Protein AF-A0A521IAT8-F1 (afdb_monomer_lite)

pLDDT: mean 73.04, std 15.75, range [39.12, 95.38]

Sequence (95 aa):
MARGPGLILHTQITNCYSHEANSMTRILSALHENIQNQFNAAGVEIMSPAYHALRDGNTITLSNDELPQDNVAPGFRVNMQPAPPPRTENGNQPT

Secondary structure (DSSP, 8-state):
------------------S-GGGHHHHHHHHHHHHHHHHHHTT---PPP---------S-S--GGGS-TT----------PPPPPP---------

Structure (mmCIF, N/CA/C/O backbone):
data_AF-A0A521IAT8-F1
#
_entry.id   AF-A0A521IAT8-F1
#
loop_
_atom_site.group_PDB
_atom_site.id
_atom_site.type_symbol
_atom_site.label_atom_id
_atom_site.label_alt_id
_atom_site.label_comp_id
_atom_site.label_asym_id
_atom_site.label_entity_id
_atom_site.label_seq_id
_atom_site.pdbx_PDB_ins_code
_atom_site.Cartn_x
_atom_site.Cartn_y
_atom_site.Cartn_z
_atom_site.occupancy
_atom_site.B_iso_or_equiv
_atom_site.auth_seq_id
_atom_site.auth_comp_id
_atom_site.auth_asym_id
_atom_site.auth_atom_id
_atom_site.pdbx_PDB_model_num
ATOM 1 N N . MET A 1 1 ? -21.285 -22.731 19.825 1.00 39.12 1 MET A N 1
ATOM 2 C CA . MET A 1 1 ? -20.202 -21.725 19.911 1.00 39.12 1 MET A CA 1
ATOM 3 C C . MET A 1 1 ? -19.505 -21.657 18.558 1.00 39.12 1 MET A C 1
ATOM 5 O O . MET A 1 1 ? -18.659 -22.494 18.292 1.00 39.12 1 MET A O 1
ATOM 9 N N . ALA A 1 2 ? -19.893 -20.729 17.682 1.00 42.88 2 ALA A N 1
ATOM 10 C CA . ALA A 1 2 ? -19.233 -20.518 16.393 1.00 42.88 2 ALA A CA 1
ATOM 11 C C . ALA A 1 2 ? -18.518 -19.164 16.451 1.00 42.88 2 ALA A C 1
ATOM 13 O O . ALA A 1 2 ? -19.167 -18.124 16.529 1.00 42.88 2 ALA A O 1
ATOM 14 N N . ARG A 1 3 ? -17.182 -19.174 16.502 1.00 48.00 3 ARG A N 1
ATOM 15 C CA . ARG A 1 3 ? -16.393 -17.959 16.287 1.00 48.00 3 ARG A CA 1
ATOM 16 C C . ARG A 1 3 ? -16.457 -17.652 14.794 1.00 48.00 3 ARG A C 1
ATOM 18 O O . ARG A 1 3 ? -15.957 -18.441 14.000 1.00 48.00 3 ARG A O 1
ATOM 25 N N . GLY A 1 4 ? -17.131 -16.562 14.427 1.00 53.31 4 GLY A N 1
ATOM 26 C CA . GLY A 1 4 ? -17.129 -16.063 13.052 1.00 53.31 4 GLY A CA 1
ATOM 27 C C . GLY A 1 4 ? -15.701 -15.746 12.587 1.00 53.31 4 GLY A C 1
ATOM 28 O O . GLY A 1 4 ? -14.835 -15.501 13.434 1.00 53.31 4 GLY A O 1
ATOM 29 N N . PRO A 1 5 ? -15.430 -15.788 11.272 1.00 60.44 5 PRO A N 1
ATOM 30 C CA . PRO A 1 5 ? -14.094 -15.565 10.736 1.00 60.44 5 PRO A CA 1
ATOM 31 C C . PRO A 1 5 ? -13.608 -14.168 11.134 1.00 60.44 5 PRO A C 1
ATOM 33 O O . PRO A 1 5 ? -14.213 -13.158 10.780 1.00 60.44 5 PRO A O 1
ATOM 36 N N . GLY A 1 6 ? -12.543 -14.122 11.934 1.00 59.78 6 GLY A N 1
ATOM 37 C CA . GLY A 1 6 ? -11.879 -12.876 12.292 1.00 59.78 6 GLY A CA 1
ATOM 38 C C . GLY A 1 6 ? -11.216 -12.272 11.059 1.00 59.78 6 GLY A C 1
ATOM 39 O O . GLY A 1 6 ? -10.606 -12.990 10.270 1.00 59.78 6 GLY A O 1
ATOM 40 N N . LEU A 1 7 ? -11.340 -10.958 10.898 1.00 63.31 7 LEU A N 1
ATOM 41 C CA . LEU A 1 7 ? -10.638 -10.203 9.865 1.00 63.31 7 LEU A CA 1
ATOM 42 C C . LEU A 1 7 ? -9.119 -10.337 10.086 1.00 63.31 7 LEU A C 1
ATOM 44 O O . LEU A 1 7 ? -8.617 -9.965 11.147 1.00 63.31 7 LEU A O 1
ATOM 48 N N . ILE A 1 8 ? -8.394 -10.887 9.108 1.00 70.75 8 ILE A N 1
ATOM 49 C CA . ILE A 1 8 ? -6.933 -11.045 9.163 1.00 70.75 8 ILE A CA 1
ATOM 50 C C . ILE A 1 8 ? -6.302 -9.905 8.363 1.00 70.75 8 ILE A C 1
ATOM 52 O O . ILE A 1 8 ? -6.420 -9.865 7.142 1.00 70.75 8 ILE A O 1
ATOM 56 N N . LEU A 1 9 ? -5.620 -8.990 9.053 1.00 75.38 9 LEU A N 1
ATOM 57 C CA . LEU A 1 9 ? -4.827 -7.931 8.430 1.00 75.38 9 LEU A CA 1
ATOM 58 C C . LEU A 1 9 ? -3.357 -8.362 8.361 1.00 75.38 9 LEU A C 1
ATOM 60 O O . LEU A 1 9 ? -2.764 -8.715 9.381 1.00 75.38 9 LEU A O 1
ATOM 64 N N . HIS A 1 10 ? -2.769 -8.329 7.165 1.00 78.62 10 HIS A N 1
ATOM 65 C CA . HIS A 1 10 ? -1.387 -8.738 6.924 1.00 78.62 10 HIS A CA 1
ATOM 66 C C . HIS A 1 10 ? -0.625 -7.652 6.159 1.00 78.62 10 HIS A C 1
ATOM 68 O O . HIS A 1 10 ? -1.146 -7.086 5.204 1.00 78.62 10 HIS A O 1
ATOM 74 N N . THR A 1 11 ? 0.610 -7.363 6.575 1.00 81.94 11 THR A N 1
ATOM 75 C CA . THR A 1 11 ? 1.509 -6.410 5.902 1.00 81.94 11 THR A CA 1
ATOM 76 C C . THR A 1 11 ? 2.676 -7.155 5.259 1.00 81.94 11 THR A C 1
ATOM 78 O O . THR A 1 11 ? 3.159 -8.137 5.826 1.00 81.94 11 THR A O 1
ATOM 81 N N . GLN A 1 12 ? 3.111 -6.720 4.074 1.00 82.38 12 GLN A N 1
ATOM 82 C CA . GLN A 1 12 ? 4.188 -7.335 3.292 1.00 82.38 12 GLN A CA 1
ATOM 83 C C . GLN A 1 12 ? 5.128 -6.263 2.732 1.00 82.38 12 GLN A C 1
ATOM 85 O O . GLN A 1 12 ? 4.679 -5.222 2.256 1.00 82.38 12 GLN A O 1
ATOM 90 N N . 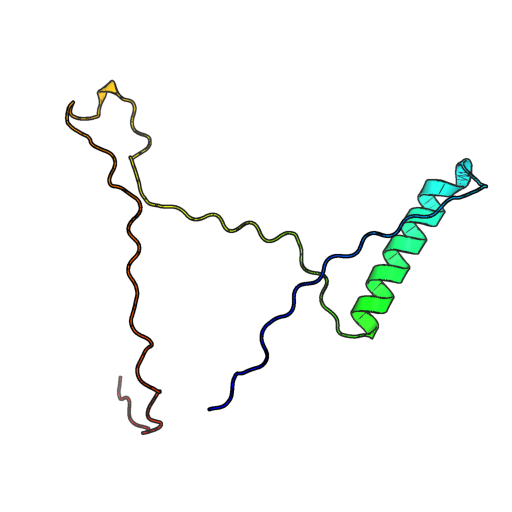ILE A 1 13 ? 6.434 -6.535 2.761 1.00 84.56 13 ILE A N 1
ATOM 91 C CA . ILE A 1 13 ? 7.485 -5.666 2.212 1.00 84.56 13 ILE A CA 1
ATOM 92 C C . ILE A 1 13 ? 8.200 -6.444 1.108 1.00 84.56 13 ILE A C 1
ATOM 94 O O . ILE A 1 13 ? 8.589 -7.590 1.317 1.00 84.56 13 ILE A O 1
ATOM 98 N N . THR A 1 14 ? 8.393 -5.824 -0.057 1.00 84.69 14 THR A N 1
ATOM 99 C CA . THR A 1 14 ? 9.119 -6.424 -1.187 1.00 84.69 14 THR A CA 1
ATOM 100 C C . THR A 1 14 ? 10.373 -5.615 -1.484 1.00 84.69 14 THR A C 1
ATOM 102 O O . THR A 1 14 ? 10.297 -4.401 -1.657 1.00 84.69 14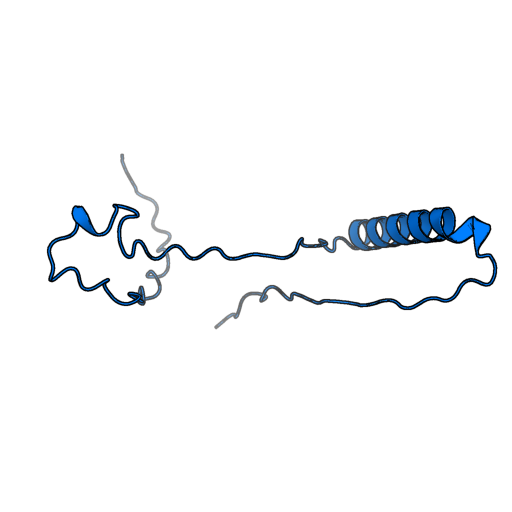 THR A O 1
ATOM 105 N N . ASN A 1 15 ? 11.522 -6.287 -1.563 1.00 88.25 15 ASN A N 1
ATOM 106 C CA . ASN A 1 15 ? 12.806 -5.664 -1.868 1.00 88.25 15 ASN A CA 1
ATOM 107 C C . ASN A 1 15 ? 13.335 -6.201 -3.206 1.00 88.25 15 ASN A C 1
ATOM 109 O O . ASN A 1 15 ? 13.459 -7.414 -3.380 1.00 88.25 15 ASN A O 1
ATOM 113 N N . CYS A 1 16 ? 13.636 -5.315 -4.158 1.00 83.50 16 CYS A N 1
ATOM 114 C CA . CYS A 1 16 ? 14.110 -5.679 -5.496 1.00 83.50 16 CYS A CA 1
ATOM 115 C C . CYS A 1 16 ? 15.267 -4.778 -5.931 1.00 83.50 16 CYS A C 1
ATOM 117 O O . CYS A 1 16 ? 15.302 -3.596 -5.595 1.00 83.50 16 CYS A O 1
ATOM 119 N N . TYR A 1 17 ? 16.182 -5.327 -6.730 1.00 87.62 17 TYR A N 1
ATOM 120 C CA . TYR A 1 17 ? 17.330 -4.608 -7.279 1.00 87.62 17 TYR A CA 1
ATOM 121 C C . TYR A 1 17 ? 17.239 -4.577 -8.807 1.00 87.62 17 TYR A C 1
ATOM 123 O O . TYR A 1 17 ? 16.956 -5.599 -9.431 1.00 87.62 17 TYR A O 1
ATOM 131 N N . SER A 1 18 ? 17.480 -3.410 -9.409 1.00 86.69 18 SER A N 1
ATOM 132 C CA . SER A 1 18 ? 17.516 -3.227 -10.865 1.00 86.69 18 SER A CA 1
ATOM 133 C C . SER A 1 18 ? 18.933 -2.889 -11.312 1.00 86.69 18 SER A C 1
ATOM 135 O O . SER A 1 18 ? 19.595 -2.061 -10.689 1.00 86.69 18 SER A O 1
ATOM 137 N N . HIS A 1 19 ? 19.374 -3.493 -12.415 1.00 90.19 19 HIS A N 1
ATOM 138 C CA . HIS A 1 19 ? 20.619 -3.117 -13.093 1.00 90.19 19 HIS A CA 1
ATOM 139 C C . HIS A 1 19 ? 20.425 -1.907 -14.028 1.00 90.19 19 HIS A C 1
ATOM 141 O O . HIS A 1 19 ? 21.389 -1.252 -14.408 1.00 90.19 19 HIS A O 1
ATOM 147 N N . GLU A 1 20 ? 19.173 -1.571 -14.354 1.00 88.56 20 GLU A N 1
ATOM 148 C CA . GLU A 1 20 ? 18.796 -0.510 -15.290 1.00 88.56 20 GLU A CA 1
ATOM 149 C C . GLU A 1 20 ? 18.249 0.710 -14.536 1.00 88.56 20 GLU A C 1
ATOM 151 O O . GLU A 1 20 ? 17.033 0.884 -14.388 1.00 88.56 20 GLU A O 1
ATOM 156 N N . ALA A 1 21 ? 19.148 1.569 -14.044 1.00 84.44 21 ALA A N 1
ATOM 157 C CA . ALA A 1 21 ? 18.795 2.727 -13.213 1.00 84.44 21 ALA A CA 1
ATOM 158 C C . ALA A 1 21 ? 17.847 3.716 -13.921 1.00 84.44 21 ALA A C 1
ATOM 160 O O . ALA A 1 21 ? 16.882 4.196 -13.329 1.00 84.44 21 ALA A O 1
ATOM 161 N N . ASN A 1 22 ? 18.059 3.960 -15.217 1.00 92.81 22 ASN A N 1
ATOM 162 C CA . ASN A 1 22 ? 17.256 4.908 -16.003 1.00 92.81 22 ASN A CA 1
ATOM 163 C C . ASN A 1 22 ? 15.816 4.433 -16.248 1.00 92.81 22 ASN A C 1
ATOM 165 O O . ASN A 1 22 ? 14.944 5.225 -16.598 1.00 92.81 22 ASN A O 1
ATOM 169 N N . SER A 1 23 ? 15.554 3.136 -16.077 1.00 91.94 23 SER A N 1
ATOM 170 C CA . SER A 1 23 ? 14.222 2.551 -16.249 1.00 91.94 23 SER A CA 1
ATOM 171 C C . SER A 1 23 ? 13.478 2.363 -14.927 1.00 91.94 23 SER A C 1
ATOM 173 O O . SER A 1 23 ? 12.354 1.861 -14.942 1.00 91.94 23 SER A O 1
ATOM 175 N N . MET A 1 24 ? 14.061 2.780 -13.796 1.00 92.25 24 MET A N 1
ATOM 176 C CA . MET A 1 24 ? 13.534 2.497 -12.459 1.00 92.25 24 MET A CA 1
ATOM 177 C C . MET A 1 24 ? 12.082 2.958 -12.282 1.00 92.25 24 MET A C 1
ATOM 179 O O . MET A 1 24 ? 11.255 2.189 -11.802 1.00 92.25 24 MET A O 1
ATOM 183 N N . THR A 1 25 ? 11.730 4.162 -12.743 1.00 91.94 25 THR A N 1
ATOM 184 C CA . THR A 1 25 ? 10.357 4.691 -12.640 1.00 91.94 25 THR A CA 1
ATOM 185 C C . THR A 1 25 ? 9.341 3.813 -13.370 1.00 91.94 25 THR A C 1
ATOM 187 O O . THR A 1 25 ? 8.255 3.550 -12.854 1.00 91.94 25 THR A O 1
ATOM 190 N N . ARG A 1 26 ? 9.700 3.319 -14.560 1.00 94.94 26 ARG A N 1
ATOM 191 C CA . ARG A 1 26 ? 8.834 2.449 -15.366 1.00 94.94 26 ARG A CA 1
ATOM 192 C C . ARG A 1 26 ? 8.680 1.078 -14.717 1.00 94.94 26 ARG A C 1
ATOM 194 O O . ARG A 1 26 ? 7.567 0.576 -14.623 1.00 94.94 26 ARG A O 1
ATOM 201 N N . ILE A 1 27 ? 9.791 0.506 -14.248 1.00 93.00 27 ILE A N 1
ATOM 202 C CA . ILE A 1 27 ? 9.819 -0.796 -13.571 1.00 93.00 27 ILE A CA 1
ATOM 203 C C . ILE A 1 27 ? 8.969 -0.747 -12.297 1.00 93.00 27 ILE A C 1
ATOM 205 O O . ILE A 1 27 ? 8.134 -1.623 -12.093 1.00 93.00 27 ILE A O 1
ATOM 209 N N . LEU A 1 28 ? 9.122 0.297 -11.477 1.00 93.25 28 LEU A N 1
ATOM 210 C CA . LEU A 1 28 ? 8.346 0.469 -10.249 1.00 93.25 28 LEU A CA 1
ATOM 211 C C . LEU A 1 28 ? 6.850 0.655 -10.533 1.00 93.25 28 LEU A C 1
ATOM 213 O O . LEU A 1 28 ? 6.027 0.050 -9.854 1.00 93.25 28 LEU A O 1
ATOM 217 N N . SER A 1 29 ? 6.498 1.440 -11.555 1.00 93.56 29 SER A N 1
ATOM 218 C CA . SER A 1 29 ? 5.096 1.642 -11.948 1.00 93.56 29 SER A CA 1
ATOM 219 C C . SER A 1 29 ? 4.450 0.330 -12.397 1.00 93.56 29 SER A C 1
ATOM 221 O O . SER A 1 29 ? 3.381 -0.027 -11.910 1.00 93.56 29 SER A O 1
ATOM 223 N N . ALA A 1 30 ? 5.140 -0.430 -13.253 1.00 95.06 30 ALA A N 1
ATOM 224 C CA . ALA A 1 30 ? 4.672 -1.734 -13.710 1.00 95.06 30 ALA A CA 1
ATOM 225 C C . ALA A 1 30 ? 4.556 -2.737 -12.552 1.00 95.06 30 ALA A C 1
ATOM 227 O O . ALA A 1 30 ? 3.596 -3.500 -12.484 1.00 95.06 30 ALA A O 1
ATOM 228 N N . LEU A 1 31 ? 5.506 -2.744 -11.613 1.00 93.38 31 LEU A N 1
ATOM 229 C CA . LEU A 1 31 ? 5.426 -3.593 -10.424 1.00 93.38 31 LEU A CA 1
ATOM 230 C C . LEU A 1 31 ? 4.194 -3.247 -9.576 1.00 93.38 31 LEU A C 1
ATOM 232 O O . LEU A 1 31 ? 3.458 -4.143 -9.171 1.00 93.38 31 LEU A O 1
ATOM 236 N N . HIS A 1 32 ? 3.947 -1.958 -9.343 1.00 92.44 32 HIS A N 1
ATOM 237 C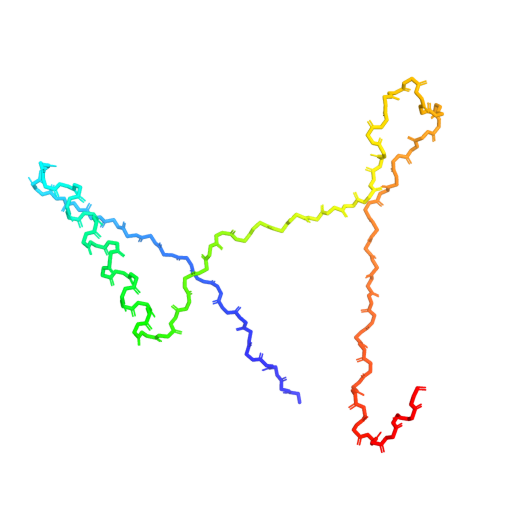 CA . HIS A 1 32 ? 2.808 -1.496 -8.551 1.00 92.44 32 HIS A CA 1
ATOM 238 C C . HIS A 1 32 ? 1.463 -1.820 -9.219 1.00 92.44 32 HIS A C 1
ATOM 240 O O . HIS A 1 32 ? 0.497 -2.175 -8.545 1.00 92.44 32 HIS A O 1
ATOM 246 N N . GLU A 1 33 ? 1.390 -1.733 -10.546 1.00 95.38 33 GLU A N 1
ATOM 247 C CA . GLU A 1 33 ? 0.227 -2.168 -11.322 1.00 95.38 33 GLU A CA 1
ATOM 248 C C . GLU A 1 33 ? -0.004 -3.680 -11.182 1.00 95.38 33 GLU A C 1
ATOM 250 O O . GLU A 1 33 ? -1.107 -4.108 -10.846 1.00 95.38 33 GLU A O 1
ATOM 255 N N . ASN A 1 34 ? 1.044 -4.491 -11.352 1.00 95.25 34 ASN A N 1
ATOM 256 C CA . ASN A 1 34 ? 0.947 -5.945 -11.224 1.00 95.25 34 ASN A CA 1
ATOM 257 C C . ASN A 1 34 ? 0.499 -6.374 -9.823 1.00 95.25 34 ASN A C 1
ATOM 259 O O . ASN A 1 34 ? -0.354 -7.248 -9.703 1.00 95.25 34 ASN A O 1
ATOM 263 N N . ILE A 1 35 ? 1.026 -5.751 -8.765 1.00 93.25 35 ILE A N 1
ATOM 264 C CA . ILE A 1 35 ? 0.597 -6.036 -7.389 1.00 93.25 35 ILE A CA 1
ATOM 265 C C . ILE A 1 35 ? -0.902 -5.763 -7.241 1.00 93.25 35 ILE A C 1
ATOM 267 O O . ILE A 1 35 ? -1.640 -6.645 -6.814 1.00 93.25 35 ILE A O 1
ATOM 271 N N . GLN A 1 36 ? -1.380 -4.588 -7.653 1.00 92.38 36 GLN A N 1
ATOM 272 C CA . GLN A 1 36 ? -2.807 -4.265 -7.568 1.00 92.38 36 GLN A CA 1
ATOM 273 C C . GLN A 1 36 ? -3.669 -5.256 -8.360 1.00 92.38 36 GLN A C 1
ATOM 275 O O . GLN A 1 36 ? -4.660 -5.761 -7.837 1.00 92.38 36 GLN A O 1
ATOM 280 N N . ASN A 1 37 ? -3.266 -5.596 -9.586 1.00 95.38 37 ASN A N 1
ATOM 281 C CA . ASN A 1 37 ? -3.998 -6.534 -10.436 1.00 95.38 37 ASN A CA 1
ATOM 282 C C . ASN A 1 37 ? -4.082 -7.934 -9.819 1.00 95.38 37 ASN A C 1
ATOM 284 O O . ASN A 1 37 ? -5.154 -8.534 -9.824 1.00 95.38 37 ASN A O 1
ATOM 288 N N . GLN A 1 38 ? -2.987 -8.444 -9.249 1.00 95.06 38 GLN A N 1
ATOM 289 C CA . GLN A 1 38 ? -2.966 -9.772 -8.635 1.00 95.06 38 GLN A CA 1
ATOM 290 C C . GLN A 1 38 ? -3.837 -9.842 -7.377 1.00 95.06 38 GLN A C 1
ATOM 292 O O . GLN A 1 38 ? -4.568 -10.815 -7.200 1.00 95.06 38 GLN A O 1
ATOM 297 N N . PHE A 1 39 ? -3.801 -8.815 -6.525 1.00 92.25 39 PHE A N 1
ATOM 298 C CA . PHE A 1 39 ? -4.657 -8.751 -5.336 1.00 92.25 39 PHE A CA 1
ATOM 299 C C . PHE A 1 39 ? -6.135 -8.613 -5.717 1.00 92.25 39 PHE A C 1
ATOM 301 O O . PHE A 1 39 ? -6.969 -9.358 -5.201 1.00 92.25 39 PHE A O 1
ATOM 308 N N . ASN A 1 40 ? -6.447 -7.763 -6.701 1.00 92.06 40 ASN A N 1
ATOM 309 C CA . ASN A 1 40 ? -7.800 -7.627 -7.241 1.00 92.06 40 ASN A CA 1
ATOM 310 C C . ASN A 1 40 ? -8.314 -8.950 -7.834 1.00 92.06 40 ASN A C 1
ATOM 312 O O . ASN A 1 40 ? -9.436 -9.356 -7.542 1.00 92.06 40 ASN A O 1
ATOM 316 N N . ALA A 1 41 ? -7.494 -9.656 -8.621 1.00 94.06 41 ALA A N 1
ATOM 317 C CA . ALA A 1 41 ? -7.853 -10.946 -9.213 1.00 94.06 41 ALA A CA 1
ATOM 318 C C . ALA A 1 41 ? -8.047 -12.052 -8.161 1.00 94.06 41 ALA A C 1
ATOM 320 O O . ALA A 1 41 ? -8.893 -12.927 -8.334 1.00 94.06 41 ALA A O 1
ATOM 321 N N . ALA A 1 42 ? -7.291 -12.002 -7.062 1.00 93.88 42 ALA A N 1
ATOM 322 C CA . ALA A 1 42 ? -7.437 -12.912 -5.928 1.00 93.88 42 ALA A CA 1
ATOM 323 C C . ALA A 1 42 ? -8.612 -12.549 -4.996 1.00 93.88 42 ALA A C 1
ATOM 325 O O . ALA A 1 42 ? -8.890 -13.297 -4.059 1.00 93.88 42 ALA A O 1
ATOM 326 N N . GLY A 1 43 ? -9.291 -11.417 -5.223 1.00 89.94 43 GLY A N 1
ATOM 327 C CA . GLY A 1 43 ? -10.357 -10.921 -4.350 1.00 89.94 43 GLY A CA 1
ATOM 328 C C . GLY A 1 43 ? -9.860 -10.467 -2.973 1.00 89.94 43 GLY A C 1
ATOM 329 O O . GLY A 1 43 ? -10.628 -10.480 -2.013 1.00 89.94 43 GLY A O 1
ATOM 330 N N . VAL A 1 44 ? -8.579 -10.103 -2.859 1.00 90.06 44 VAL A N 1
ATOM 331 C CA . VAL A 1 44 ? -7.966 -9.624 -1.616 1.00 90.06 44 VAL A CA 1
ATOM 332 C C . VAL A 1 44 ? -7.932 -8.101 -1.635 1.00 90.06 44 VAL A C 1
ATOM 334 O O . VAL A 1 44 ? -7.296 -7.495 -2.495 1.00 90.06 44 VAL A O 1
ATOM 337 N N . GLU A 1 45 ? -8.593 -7.476 -0.665 1.00 86.06 45 GLU A N 1
ATOM 338 C CA . GLU A 1 45 ? -8.604 -6.021 -0.528 1.00 86.06 45 GLU A CA 1
ATOM 339 C C . GLU A 1 45 ? -7.269 -5.501 0.029 1.00 86.06 45 GLU A C 1
ATOM 341 O O . GLU A 1 45 ? -6.783 -5.957 1.067 1.00 86.06 45 GLU A O 1
ATOM 346 N N . ILE A 1 46 ? -6.687 -4.505 -0.647 1.00 87.69 46 ILE A N 1
ATOM 347 C CA . ILE A 1 46 ? -5.556 -3.736 -0.121 1.00 87.69 46 ILE A CA 1
ATOM 348 C C . ILE A 1 46 ? -6.124 -2.599 0.727 1.00 87.69 46 ILE A C 1
ATOM 350 O O . ILE A 1 46 ? -6.625 -1.606 0.201 1.00 87.69 46 ILE A O 1
ATOM 354 N N . MET A 1 47 ? -6.030 -2.732 2.048 1.00 81.38 47 MET A N 1
ATOM 355 C CA . MET A 1 47 ? -6.475 -1.681 2.959 1.00 81.38 47 MET A CA 1
ATOM 356 C C . MET A 1 47 ? -5.446 -0.549 3.053 1.00 81.38 47 MET A C 1
ATOM 358 O O . MET A 1 47 ? -4.246 -0.784 3.212 1.00 81.38 47 MET A O 1
ATOM 362 N N . SER A 1 48 ? -5.924 0.697 3.023 1.00 75.12 48 SER A N 1
ATOM 363 C CA . SER A 1 48 ? -5.117 1.855 3.415 1.00 75.12 48 SER A CA 1
ATOM 364 C C . SER A 1 48 ? -4.754 1.787 4.905 1.00 75.12 48 SER A C 1
ATOM 366 O O . SER A 1 48 ? -5.507 1.185 5.677 1.00 75.12 48 SER A O 1
ATOM 368 N N . PRO A 1 49 ? -3.669 2.447 5.356 1.00 73.75 49 PRO A N 1
ATOM 369 C CA . PRO A 1 49 ? -3.362 2.554 6.779 1.00 73.75 49 PRO A CA 1
ATOM 370 C C . PRO A 1 49 ? -4.575 3.064 7.570 1.00 73.75 49 PRO A C 1
ATOM 372 O O . PRO A 1 49 ? -5.051 4.178 7.349 1.00 73.75 49 PRO A O 1
ATOM 375 N N . ALA A 1 50 ? -5.094 2.241 8.482 1.00 70.94 50 ALA A N 1
ATOM 376 C CA . ALA A 1 50 ? -6.231 2.612 9.309 1.00 70.94 50 ALA A CA 1
ATOM 377 C C . ALA A 1 50 ? -5.755 3.497 10.470 1.00 70.94 50 ALA A C 1
ATOM 379 O O . ALA A 1 50 ? -5.138 3.013 11.419 1.00 70.94 50 ALA A O 1
ATOM 380 N N . TYR A 1 51 ? -6.056 4.795 10.414 1.00 59.59 51 TYR A N 1
ATOM 381 C CA . TYR A 1 51 ? -5.910 5.689 11.562 1.00 59.59 51 TYR A CA 1
ATOM 382 C C . TYR A 1 51 ? -7.229 5.746 12.330 1.00 59.59 51 TYR A C 1
ATOM 384 O O . TYR A 1 51 ? -8.214 6.314 11.864 1.00 59.59 51 TYR A O 1
ATOM 392 N N . HIS A 1 52 ? -7.251 5.173 13.532 1.00 66.56 52 HIS A N 1
ATOM 393 C CA . HIS A 1 52 ? -8.375 5.335 14.449 1.00 66.56 52 HIS A CA 1
ATOM 394 C C . HIS A 1 52 ? -8.179 6.627 15.247 1.00 66.56 52 HIS A C 1
ATOM 396 O O . HIS A 1 52 ? -7.410 6.668 16.205 1.00 66.56 52 HIS A O 1
ATOM 402 N N . ALA A 1 53 ? -8.872 7.694 14.849 1.00 61.16 53 ALA A N 1
ATOM 403 C CA . ALA A 1 53 ? -8.931 8.920 15.635 1.00 61.16 53 ALA A CA 1
ATOM 404 C C . ALA A 1 53 ? -9.999 8.772 16.729 1.00 61.16 53 ALA A C 1
ATOM 406 O O . ALA A 1 53 ? -11.185 9.007 16.500 1.00 61.16 53 ALA A O 1
ATOM 407 N N . LEU A 1 54 ? -9.576 8.365 17.925 1.00 64.12 54 LEU A N 1
ATOM 408 C CA . LEU A 1 54 ? -10.424 8.402 19.113 1.00 64.12 54 LEU A CA 1
ATOM 409 C C . LEU A 1 54 ? -10.460 9.839 19.634 1.00 64.12 54 LEU A C 1
ATOM 411 O O . LEU A 1 54 ? -9.453 10.355 20.113 1.00 64.12 54 LEU A O 1
ATOM 415 N N . ARG A 1 55 ? -11.620 10.494 19.529 1.00 62.00 55 ARG A N 1
ATOM 416 C CA . ARG A 1 55 ? -11.869 11.751 20.236 1.00 62.00 55 ARG A CA 1
ATOM 417 C C . ARG A 1 55 ? -12.533 11.435 21.565 1.00 62.00 55 ARG A C 1
ATOM 419 O O . ARG A 1 55 ? -13.713 11.104 21.606 1.00 62.00 55 ARG A O 1
ATOM 426 N N . ASP A 1 56 ? -11.764 11.546 22.634 1.00 61.72 56 ASP A N 1
ATOM 427 C CA . ASP A 1 56 ? -12.322 11.794 23.955 1.00 61.72 56 ASP A CA 1
ATOM 428 C C . ASP A 1 56 ? -12.658 13.281 23.994 1.00 61.72 56 ASP A C 1
ATOM 430 O O . ASP A 1 56 ? -11.797 14.098 23.671 1.00 61.72 56 ASP A O 1
ATOM 434 N N . GLY A 1 57 ? -13.904 13.653 24.278 1.00 58.91 57 GLY A N 1
ATOM 435 C CA . GLY A 1 57 ? -14.358 15.051 24.302 1.00 58.91 57 GLY A CA 1
ATOM 436 C C . GLY A 1 57 ? -13.783 15.843 25.480 1.00 58.91 57 GLY A C 1
ATOM 437 O O . GLY A 1 57 ? -14.517 16.563 26.151 1.00 58.91 57 GLY A O 1
ATOM 438 N N . ASN A 1 58 ? -12.501 15.647 25.778 1.00 58.16 58 ASN A N 1
ATOM 439 C CA . ASN A 1 58 ? -11.810 16.191 26.920 1.00 58.16 58 ASN A CA 1
ATOM 440 C C . ASN A 1 58 ? -11.209 17.563 26.587 1.00 58.16 58 ASN A C 1
ATOM 442 O O . ASN A 1 58 ? -10.594 17.736 25.537 1.00 58.16 58 ASN A O 1
ATOM 446 N N . THR A 1 59 ? -11.455 18.503 27.498 1.00 57.88 59 THR A N 1
ATOM 447 C CA . THR A 1 59 ? -11.193 19.952 27.479 1.00 57.88 59 THR A CA 1
ATOM 448 C C . THR A 1 59 ? -11.460 20.663 26.146 1.00 57.88 59 THR A C 1
ATOM 450 O O . THR A 1 59 ? -10.699 20.602 25.185 1.00 57.88 59 THR A O 1
ATOM 453 N N . ILE A 1 60 ? -12.564 21.413 26.130 1.00 60.44 60 ILE A N 1
ATOM 454 C CA . ILE A 1 60 ? -12.860 22.499 25.185 1.00 60.44 60 ILE A CA 1
ATOM 455 C C . ILE A 1 60 ? -11.601 23.309 24.835 1.00 60.44 60 ILE A C 1
ATOM 457 O O . ILE A 1 60 ? -10.853 23.712 25.717 1.00 60.44 60 ILE A O 1
ATOM 461 N N . THR A 1 61 ? -11.395 23.603 23.550 1.00 60.91 61 THR A N 1
ATOM 462 C CA . THR A 1 61 ? -10.244 24.373 23.036 1.00 60.91 61 THR A CA 1
ATOM 463 C C . THR A 1 61 ? -10.297 25.868 23.387 1.00 60.91 61 THR A C 1
ATOM 465 O O . THR A 1 61 ? -9.710 26.679 22.672 1.00 60.91 61 THR A O 1
ATOM 468 N N . LEU A 1 62 ? -11.057 26.254 24.417 1.00 60.84 62 LEU A N 1
ATOM 469 C CA . LEU A 1 62 ? -11.120 27.636 24.882 1.00 60.84 62 LEU A CA 1
ATOM 470 C C . LEU A 1 62 ? -9.783 28.012 25.528 1.00 60.84 62 LEU A C 1
ATOM 472 O O . LEU A 1 62 ? -9.117 27.180 26.148 1.00 60.84 62 LEU A O 1
ATOM 476 N N . SER A 1 63 ? -9.379 29.264 25.333 1.00 57.94 63 SER A N 1
ATOM 477 C CA . SER A 1 63 ? -8.144 29.802 25.897 1.00 57.94 63 SER A CA 1
ATOM 478 C C . SER A 1 63 ? -8.182 29.717 27.424 1.00 57.94 63 SER A C 1
ATOM 480 O O . SER A 1 63 ? -9.237 29.853 28.039 1.00 57.94 63 SER A O 1
ATOM 482 N N . ASN A 1 64 ? -7.017 29.514 28.043 1.00 58.88 64 ASN A N 1
ATOM 483 C CA . ASN A 1 64 ? -6.883 29.284 29.488 1.00 58.88 64 ASN A CA 1
ATOM 484 C C . ASN A 1 64 ? -7.466 30.423 30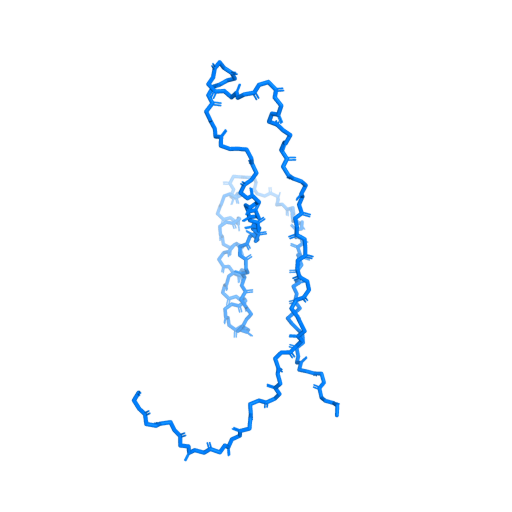.354 1.00 58.88 64 ASN A C 1
ATOM 486 O O . ASN A 1 64 ? -7.799 30.202 31.512 1.00 58.88 64 ASN A O 1
ATOM 490 N N . ASP A 1 65 ? -7.621 31.618 29.775 1.00 61.53 65 ASP A N 1
ATOM 491 C CA . ASP A 1 65 ? -8.217 32.794 30.419 1.00 61.53 65 ASP A CA 1
ATOM 492 C C . ASP A 1 65 ? -9.749 32.698 30.590 1.00 61.53 65 ASP A C 1
ATOM 494 O O . ASP A 1 65 ? -10.332 33.466 31.352 1.00 61.53 65 ASP A O 1
ATOM 498 N N . GLU A 1 66 ? -10.411 31.756 29.908 1.00 59.88 66 GLU A N 1
ATOM 499 C CA . GLU A 1 66 ? -11.869 31.541 29.958 1.00 59.88 66 GLU A CA 1
ATOM 500 C C . GLU A 1 66 ? -12.257 30.262 30.723 1.00 59.88 66 GLU A C 1
ATOM 502 O O . GLU A 1 66 ? -13.441 29.942 30.862 1.00 59.88 66 GLU A O 1
ATOM 507 N N . LEU A 1 67 ? -11.270 29.518 31.233 1.00 61.72 67 LEU A N 1
ATOM 508 C CA . LEU A 1 67 ? -11.488 28.310 32.022 1.00 61.72 67 LEU A CA 1
ATOM 509 C C . LEU A 1 67 ? -11.477 28.658 33.521 1.00 61.72 67 LEU A C 1
ATOM 511 O O . LEU A 1 67 ? -10.535 29.292 33.996 1.00 61.72 67 LEU A O 1
ATOM 515 N N . PRO A 1 68 ? -12.481 28.228 34.309 1.00 63.28 68 PRO A N 1
ATOM 516 C CA . PRO A 1 68 ? -12.397 28.298 35.766 1.00 63.28 68 PRO A CA 1
ATOM 517 C C . PRO A 1 68 ? -11.128 27.579 36.252 1.00 63.28 68 PRO A C 1
ATOM 519 O O . PRO A 1 68 ? -10.836 26.491 35.753 1.00 63.28 68 PRO A O 1
ATOM 522 N N . GLN A 1 69 ? -10.407 28.142 37.233 1.00 60.16 69 GLN A N 1
ATOM 523 C CA . GLN A 1 69 ? -9.128 27.606 37.749 1.00 60.16 69 GLN A CA 1
ATOM 524 C C . GLN A 1 69 ? -9.171 26.116 38.165 1.00 60.16 69 GLN A C 1
ATOM 526 O O . GLN A 1 69 ? -8.125 25.475 38.233 1.00 60.16 69 GLN A O 1
ATOM 531 N N . ASP A 1 70 ? -10.366 25.564 38.391 1.00 62.88 70 ASP A N 1
ATOM 532 C CA . ASP A 1 70 ? -10.611 24.181 38.813 1.00 62.88 70 ASP A CA 1
ATOM 533 C C . ASP A 1 70 ? -11.017 23.238 37.657 1.00 62.88 70 ASP A C 1
ATOM 535 O O . ASP A 1 70 ? -11.569 22.158 37.889 1.00 62.88 70 ASP A O 1
ATOM 539 N N . ASN A 1 71 ? -10.789 23.621 36.392 1.00 62.44 71 ASN A N 1
ATOM 540 C CA . ASN A 1 71 ? -11.110 22.777 35.238 1.00 62.44 71 ASN A CA 1
ATOM 541 C C . ASN A 1 71 ? -10.130 21.593 35.121 1.00 62.44 71 ASN A C 1
ATOM 543 O O . ASN A 1 71 ? -9.139 21.628 34.393 1.00 62.44 71 ASN A O 1
ATOM 547 N N . VAL A 1 72 ? -10.413 20.519 35.858 1.00 61.78 72 VAL A N 1
ATOM 548 C CA . VAL A 1 72 ? -9.724 19.237 35.704 1.00 61.78 72 VAL A CA 1
ATOM 549 C C . VAL A 1 72 ? -10.327 18.509 34.509 1.00 61.78 72 VAL A C 1
ATOM 551 O O . VAL A 1 72 ? -11.477 18.067 34.549 1.00 61.78 72 VAL A O 1
ATOM 554 N N . ALA A 1 73 ? -9.531 18.375 33.451 1.00 61.59 73 ALA A N 1
ATOM 555 C CA . ALA A 1 73 ? -9.847 17.578 32.275 1.00 61.59 73 ALA A CA 1
ATOM 556 C C . ALA A 1 73 ? -10.282 16.153 32.702 1.00 61.59 73 ALA A C 1
ATOM 558 O O . ALA A 1 73 ? -9.463 15.437 33.293 1.00 61.59 73 ALA A O 1
ATOM 559 N N . PRO A 1 74 ? -11.541 15.715 32.485 1.00 65.62 74 PRO A N 1
ATOM 560 C CA . PRO A 1 74 ? -11.956 14.360 32.839 1.00 65.62 74 PRO A CA 1
ATOM 561 C C . PRO A 1 74 ? -11.076 13.301 32.161 1.00 65.62 74 PRO A C 1
ATOM 563 O O . PRO A 1 74 ? -10.742 13.406 30.988 1.00 65.62 74 PRO A O 1
ATOM 566 N N . GLY A 1 75 ? -10.699 12.252 32.896 1.00 66.06 75 GLY A N 1
ATOM 567 C CA . GLY A 1 75 ? -9.970 11.123 32.313 1.00 66.06 75 GLY A CA 1
ATOM 568 C C . GLY A 1 75 ? -10.802 10.350 31.280 1.00 66.06 75 GLY A C 1
ATOM 569 O O . GLY A 1 75 ? -12.034 10.357 31.337 1.00 66.06 75 GLY A O 1
ATOM 570 N N . PHE A 1 76 ? -10.109 9.628 30.392 1.00 70.25 76 PHE A N 1
ATOM 571 C CA . PHE A 1 76 ? -10.706 8.787 29.350 1.00 70.25 76 PHE A CA 1
ATOM 572 C C . PHE A 1 76 ? -11.688 7.766 29.930 1.00 70.25 76 PHE A C 1
ATOM 574 O O . PHE A 1 76 ? -11.303 6.866 30.682 1.00 70.25 76 PHE A O 1
ATOM 581 N N . ARG A 1 77 ? -12.975 7.902 29.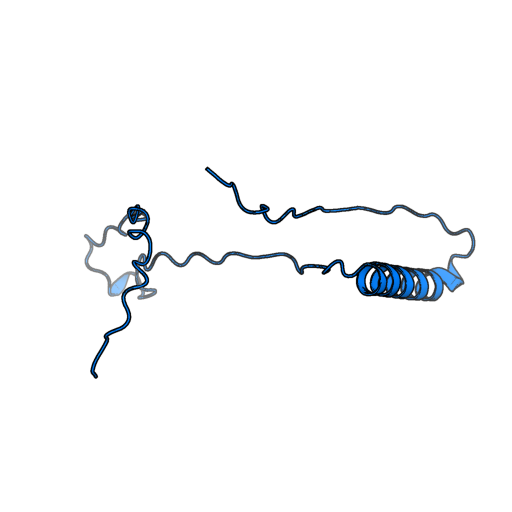588 1.00 69.50 77 ARG A N 1
ATOM 582 C CA . ARG A 1 77 ? -14.041 7.023 30.093 1.00 69.50 77 ARG A CA 1
ATOM 583 C C . ARG A 1 77 ? -14.239 5.826 29.169 1.00 69.50 77 ARG A C 1
ATOM 585 O O . ARG A 1 77 ? -14.748 5.964 28.061 1.00 69.50 77 ARG A O 1
ATOM 592 N N . VAL A 1 78 ? -13.907 4.632 29.658 1.00 75.06 78 VAL A N 1
ATOM 593 C CA . VAL A 1 78 ? -14.216 3.364 28.982 1.00 75.06 78 VAL A CA 1
ATOM 594 C C . VAL A 1 78 ? -15.504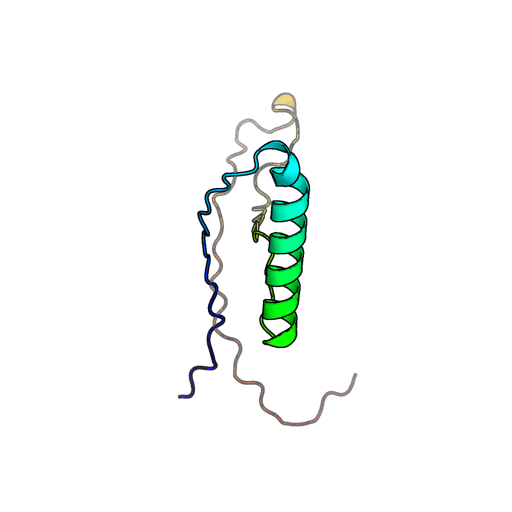 2.787 29.559 1.00 75.06 78 VAL A C 1
ATOM 596 O O . VAL A 1 78 ? -15.505 2.226 30.652 1.00 75.06 78 VAL A O 1
ATOM 599 N N . ASN A 1 79 ? -16.601 2.890 28.809 1.00 76.19 79 ASN A N 1
ATOM 600 C CA . ASN A 1 79 ? -17.846 2.202 29.141 1.00 76.19 79 ASN A CA 1
ATOM 601 C C . ASN A 1 79 ? -17.867 0.844 28.432 1.00 76.19 79 ASN A C 1
ATOM 603 O O . ASN A 1 79 ? -18.001 0.779 27.211 1.00 76.19 79 ASN A O 1
ATOM 607 N N . MET A 1 80 ? -17.744 -0.250 29.187 1.00 69.25 80 MET A N 1
ATOM 608 C CA . MET A 1 80 ? -17.974 -1.586 28.636 1.00 69.25 80 MET A CA 1
ATOM 609 C C . MET A 1 80 ? -19.479 -1.794 28.465 1.00 69.25 80 MET A C 1
ATOM 611 O O . MET A 1 80 ? -20.181 -2.061 29.439 1.00 69.25 80 MET A O 1
ATOM 615 N N . GLN A 1 81 ? -19.984 -1.665 27.238 1.00 70.81 81 GLN A N 1
ATOM 616 C CA . GLN A 1 81 ? -21.347 -2.084 26.928 1.00 70.81 81 GLN A CA 1
ATOM 617 C C . GLN A 1 81 ? -21.390 -3.622 26.998 1.00 70.81 81 GLN A C 1
ATOM 619 O O . GLN A 1 81 ? -20.635 -4.275 26.269 1.00 70.81 81 GLN A O 1
ATOM 624 N N . PRO A 1 82 ? -22.237 -4.229 27.850 1.00 71.56 82 PRO A N 1
ATOM 625 C CA . PRO A 1 82 ? -22.481 -5.662 27.784 1.00 71.56 82 PRO A CA 1
ATOM 626 C C . PRO A 1 82 ? -22.966 -6.024 26.381 1.00 71.56 82 PRO A C 1
ATOM 628 O O . PRO A 1 82 ? -23.689 -5.242 25.756 1.00 71.56 82 PRO A O 1
ATOM 631 N N . ALA A 1 83 ? -22.560 -7.196 25.886 1.00 66.06 83 ALA A N 1
ATOM 632 C CA . ALA A 1 83 ? -22.985 -7.670 24.576 1.00 66.06 83 ALA A CA 1
ATOM 633 C C . ALA A 1 83 ? -24.520 -7.577 24.471 1.00 66.06 83 ALA A C 1
ATOM 635 O O . ALA A 1 83 ? -25.208 -8.039 25.390 1.00 66.06 83 ALA A O 1
ATOM 636 N N . PRO A 1 84 ? -25.066 -6.966 23.402 1.00 73.81 84 PRO A N 1
ATOM 637 C CA . PRO A 1 84 ? -26.505 -6.890 23.233 1.00 73.81 84 PRO A CA 1
ATOM 638 C C . PRO A 1 84 ? -27.087 -8.308 23.254 1.00 73.81 84 PRO A C 1
ATOM 640 O O . PRO A 1 84 ? -26.463 -9.233 22.718 1.00 73.81 84 PRO A O 1
ATOM 643 N N . PRO A 1 85 ? -28.254 -8.506 23.892 1.00 76.00 85 PRO A N 1
ATOM 644 C CA . PRO A 1 85 ? -28.897 -9.808 23.903 1.00 76.00 85 PRO A CA 1
ATOM 645 C C . PRO A 1 85 ? -29.109 -10.281 22.457 1.00 76.00 85 PRO A C 1
ATOM 647 O O . PRO A 1 85 ? -29.351 -9.450 21.573 1.00 76.00 85 PRO A O 1
ATOM 650 N N . PRO A 1 86 ? -28.994 -11.596 22.190 1.00 73.31 86 PRO A N 1
ATOM 651 C CA . PRO A 1 86 ? -29.218 -12.135 20.856 1.00 73.31 86 PRO A CA 1
ATOM 652 C C . PRO A 1 86 ? -30.577 -11.655 20.346 1.00 73.31 86 PRO A C 1
ATOM 654 O O . PRO A 1 86 ? -31.576 -11.759 21.060 1.00 73.31 86 PRO A O 1
ATOM 657 N N . ARG A 1 87 ? -30.600 -11.091 19.131 1.00 61.75 87 ARG A N 1
ATOM 658 C CA . ARG A 1 87 ? -31.832 -10.639 18.477 1.00 61.75 87 ARG A CA 1
ATOM 659 C C . ARG A 1 87 ? -32.777 -11.835 18.411 1.00 61.75 87 ARG A C 1
ATOM 661 O O . ARG A 1 87 ? -32.535 -12.768 17.653 1.00 61.75 87 ARG A O 1
ATOM 668 N N . THR A 1 88 ? -33.830 -11.819 19.220 1.00 55.59 88 THR A N 1
ATOM 669 C CA . THR A 1 88 ? -34.908 -12.790 19.097 1.00 55.59 88 THR A CA 1
ATOM 670 C C . THR A 1 88 ? -35.674 -12.443 17.830 1.00 55.59 88 THR A C 1
ATOM 672 O O . THR A 1 88 ? -36.237 -11.360 17.685 1.00 55.59 88 THR A O 1
ATOM 675 N N . GLU A 1 89 ? -35.619 -13.355 16.869 1.00 49.38 89 GLU A N 1
ATOM 676 C CA . GLU A 1 89 ? -36.353 -13.308 15.610 1.00 49.38 89 GLU A CA 1
ATOM 677 C C . GLU A 1 89 ? -37.844 -13.536 15.886 1.00 49.38 89 GLU A C 1
ATOM 679 O O . GLU A 1 89 ? -38.391 -14.580 15.567 1.00 49.38 89 GLU A O 1
ATOM 684 N N . ASN A 1 90 ? -38.516 -12.592 16.542 1.00 46.28 90 ASN A N 1
ATOM 685 C CA . ASN A 1 90 ? -39.969 -12.619 16.669 1.00 46.28 90 ASN A CA 1
ATOM 686 C C . ASN A 1 90 ? -40.532 -11.347 16.044 1.00 46.28 90 ASN A C 1
ATOM 688 O O . ASN A 1 90 ? -40.449 -10.251 16.597 1.00 46.28 90 ASN A O 1
ATOM 692 N N . GLY A 1 91 ? -41.039 -11.521 14.824 1.00 53.94 91 GLY A N 1
ATOM 693 C CA . GLY A 1 91 ? -41.544 -10.472 13.954 1.00 53.94 91 GLY A CA 1
ATOM 694 C C . GLY A 1 91 ? -42.823 -9.823 14.467 1.00 53.94 91 GLY A C 1
ATOM 695 O O . GLY A 1 91 ? -43.915 -10.256 14.120 1.00 53.94 91 GLY A O 1
ATOM 696 N N . ASN A 1 92 ? -42.679 -8.741 15.230 1.00 54.78 92 ASN A N 1
ATOM 697 C CA . ASN A 1 92 ? -43.646 -7.645 15.231 1.00 54.78 92 ASN A CA 1
ATOM 698 C C . ASN A 1 92 ? -43.037 -6.379 15.851 1.00 54.78 92 ASN A C 1
ATOM 700 O O . ASN A 1 92 ? -42.918 -6.265 17.068 1.00 54.78 92 ASN A O 1
ATOM 704 N N . GLN A 1 93 ? -42.698 -5.407 15.004 1.00 44.53 93 GLN A N 1
ATOM 705 C CA . GLN A 1 93 ? -42.612 -3.998 15.390 1.00 44.53 93 GLN A CA 1
ATOM 706 C C . GLN A 1 93 ? -43.684 -3.231 14.603 1.00 44.53 93 GLN A C 1
ATOM 708 O O . GLN A 1 93 ? -43.547 -3.123 13.384 1.00 44.53 93 GLN A O 1
ATOM 713 N N . PRO A 1 94 ? -44.744 -2.701 15.240 1.00 44.47 94 PRO A N 1
ATOM 714 C CA . PRO A 1 94 ? -45.510 -1.600 14.682 1.00 44.47 94 PRO A CA 1
ATOM 715 C C . PRO A 1 94 ? -44.953 -0.257 15.182 1.00 44.47 94 PRO A C 1
ATOM 717 O O . PRO A 1 94 ? -44.876 -0.047 16.390 1.00 44.47 94 PRO A O 1
ATOM 720 N N . THR A 1 95 ? -44.601 0.580 14.195 1.00 47.31 95 THR A N 1
ATOM 721 C CA . THR A 1 95 ? -44.402 2.052 14.162 1.00 47.31 95 THR A CA 1
ATOM 722 C C . THR A 1 95 ? -43.662 2.734 15.303 1.00 47.31 95 THR A C 1
ATOM 724 O O . THR A 1 95 ? -44.243 2.849 16.404 1.00 47.31 95 THR A O 1
#

Foldseek 3Di:
DDDDDDDDDDDDDDDDDDPDPVCVVVVVVVVVVVVVVVCVVVVHDDDDPDDDDDDDVWDDPDDPVPDDPPRDTDDDDDDDDDDPDPPDPDDDDDD

Radius of gyration: 25.78 Å; chains: 1; bounding box: 66×54×55 Å